Protein AF-A0A7S0B7Z8-F1 (afdb_monomer_lite)

Sequence (158 aa):
LCTTGVLSTHSMRVRMIKTVARYLDPPQEWEWIVLTIYAVPMICSLLAVFSAVPSVLAYLRDRAKLDTDLSSFSARRARCFCCDSKHVHAETGEAIPCDREAIFASIRCWYAGGLDEFEVSIRGGFKDDVEKMLGPLLPYSYAVFIGLPYFLAWLDFS

Secondary structure (DSSP, 8-state):
--------HHHHHHHHHHHHHHHHS--THHHHHHHHHHHHHHHHHHHHHHHHHHHHHHHHHHHHHHHHHHHT--GGG---HHHHTTTB-TTT--B---HHHHHHHHHHHH-TTHHHHHHHHIIIIIHHHHHHHT-SSS-HHHHHHHHHHHHHHHHTT-

pLDDT: mean 84.99, std 11.25, range [44.97, 95.69]

Foldseek 3Di:
DDDDDCPDPVVVVVVVVVVVVCVVPDDPVVVVVVCCLPVVLVVQLVVLCVVVVVVLVVVVVVLVVVLVCQLPPALVPDDDPCVVVVQADPPPRDGHDDVSVVVQVVQVVVDVVGRVVVSVCRNPVVNVVVVVVVPDSDDVVSVCSNCVSVVVSVVVVD

Radius of gyration: 37.31 Å; chains: 1; bounding box: 78×35×118 Å

Structure (mmCIF, N/CA/C/O backbone):
data_AF-A0A7S0B7Z8-F1
#
_entry.id   AF-A0A7S0B7Z8-F1
#
loop_
_atom_site.group_PDB
_atom_site.id
_atom_site.type_symbol
_atom_site.label_atom_id
_atom_site.label_alt_id
_atom_site.label_comp_id
_atom_site.label_asym_id
_atom_site.label_entity_id
_atom_site.label_seq_id
_atom_site.pdbx_PDB_ins_code
_atom_site.Cartn_x
_atom_site.Cartn_y
_atom_site.Cartn_z
_atom_site.occupancy
_atom_site.B_iso_or_equiv
_atom_site.auth_seq_id
_atom_site.auth_comp_id
_atom_site.auth_asym_id
_atom_site.auth_atom_id
_atom_site.pdbx_PDB_model_num
ATOM 1 N N . LEU A 1 1 ? 52.956 22.464 -83.507 1.00 45.94 1 LEU A N 1
ATOM 2 C CA . LEU A 1 1 ? 52.003 22.705 -82.398 1.00 45.94 1 LEU A CA 1
ATOM 3 C C . LEU A 1 1 ? 51.090 21.489 -82.255 1.00 45.94 1 LEU A C 1
ATOM 5 O O . LEU A 1 1 ? 50.019 21.467 -82.840 1.00 45.94 1 LEU A O 1
ATOM 9 N N . CYS A 1 2 ? 51.542 20.445 -81.560 1.00 49.31 2 CYS A N 1
ATOM 10 C CA . CYS A 1 2 ? 50.669 19.364 -81.094 1.00 49.31 2 CYS A CA 1
ATOM 11 C C . CYS A 1 2 ? 51.426 18.524 -80.059 1.00 49.31 2 CYS A C 1
ATOM 13 O O . CYS A 1 2 ? 52.236 17.674 -80.410 1.00 49.31 2 CYS A O 1
ATOM 15 N N . THR A 1 3 ? 51.190 18.804 -78.781 1.00 44.97 3 THR A N 1
ATOM 16 C CA . THR A 1 3 ? 51.558 17.927 -77.662 1.00 44.97 3 THR A CA 1
ATOM 17 C C . THR A 1 3 ? 50.343 17.835 -76.747 1.00 44.97 3 THR A C 1
ATOM 19 O O . THR A 1 3 ? 50.259 18.508 -75.723 1.00 44.97 3 THR A O 1
ATOM 22 N N . THR A 1 4 ? 49.353 17.049 -77.160 1.00 52.06 4 THR A N 1
ATOM 23 C CA . THR A 1 4 ? 48.348 16.473 -76.262 1.00 52.06 4 THR A CA 1
ATOM 24 C C . THR A 1 4 ? 49.034 15.274 -75.593 1.00 52.06 4 THR A C 1
ATOM 26 O O . THR A 1 4 ? 49.620 14.426 -76.250 1.00 52.06 4 THR A O 1
ATOM 29 N N . GLY A 1 5 ? 49.219 15.251 -74.279 1.00 57.53 5 GLY A N 1
ATOM 30 C CA . GLY A 1 5 ? 48.143 15.038 -73.320 1.00 57.53 5 GLY A CA 1
ATOM 31 C C . GLY A 1 5 ? 48.213 13.616 -72.747 1.00 57.53 5 GLY A C 1
ATOM 32 O O . GLY A 1 5 ? 47.198 12.936 -72.680 1.00 57.53 5 GLY A O 1
ATOM 33 N N . VAL A 1 6 ? 49.404 13.142 -72.350 1.00 53.34 6 VAL A N 1
ATOM 34 C CA . VAL A 1 6 ? 49.560 11.874 -71.614 1.00 53.34 6 VAL A CA 1
ATOM 35 C C . VAL A 1 6 ? 49.299 12.156 -70.133 1.00 53.34 6 VAL A C 1
ATOM 37 O O . VAL A 1 6 ? 50.209 12.281 -69.316 1.00 53.34 6 VAL A O 1
ATOM 40 N N . LEU A 1 7 ? 48.023 12.330 -69.785 1.00 54.59 7 LEU A N 1
ATOM 41 C CA . LEU A 1 7 ? 47.578 12.344 -68.394 1.00 54.59 7 LEU A CA 1
ATOM 42 C C . LEU A 1 7 ? 47.697 10.918 -67.844 1.00 54.59 7 LEU A C 1
ATOM 44 O O . LEU A 1 7 ? 46.885 10.041 -68.120 1.00 54.59 7 LEU A O 1
ATOM 48 N N . SER A 1 8 ? 48.776 10.711 -67.091 1.00 62.81 8 SER A N 1
ATOM 49 C CA . SER A 1 8 ? 49.155 9.475 -66.412 1.00 62.81 8 SER A CA 1
ATOM 50 C C . SER A 1 8 ? 47.976 8.814 -65.679 1.00 62.81 8 SER A C 1
ATOM 52 O O . SER A 1 8 ? 47.447 9.341 -64.690 1.00 62.81 8 SER A O 1
ATOM 54 N N . THR A 1 9 ? 47.617 7.612 -66.140 1.00 59.91 9 THR A N 1
ATOM 55 C CA . THR A 1 9 ? 46.628 6.686 -65.550 1.00 59.91 9 THR A CA 1
ATOM 56 C C . THR A 1 9 ? 46.926 6.351 -64.085 1.00 59.91 9 THR A C 1
ATOM 58 O O . THR A 1 9 ? 46.024 6.009 -63.318 1.00 59.91 9 THR A O 1
ATOM 61 N N . HIS A 1 10 ? 48.179 6.524 -63.661 1.00 59.41 10 HIS A N 1
ATOM 62 C CA . HIS A 1 10 ? 48.613 6.351 -62.281 1.00 59.41 10 HIS A CA 1
ATOM 63 C C . HIS A 1 10 ? 48.023 7.420 -61.345 1.00 59.41 10 HIS A C 1
ATOM 65 O O . HIS A 1 10 ? 47.635 7.114 -60.218 1.00 59.41 10 HIS A O 1
ATOM 71 N N . SER A 1 11 ? 47.881 8.669 -61.808 1.00 64.75 11 SER A N 1
ATOM 72 C CA . SER A 1 11 ? 47.340 9.751 -60.969 1.00 64.75 11 SER A CA 1
ATOM 73 C C . SER A 1 11 ? 45.839 9.587 -60.696 1.00 64.75 11 SER A C 1
ATOM 75 O O . SER A 1 11 ? 45.369 9.915 -59.604 1.00 64.75 11 SER A O 1
ATOM 77 N N . MET A 1 12 ? 45.094 9.005 -61.645 1.00 62.25 12 MET A N 1
ATOM 78 C CA . MET A 1 12 ? 43.661 8.740 -61.490 1.00 62.25 12 MET A CA 1
ATOM 79 C C . MET A 1 12 ? 43.391 7.614 -60.488 1.00 62.25 12 MET A C 1
ATOM 81 O O . MET A 1 12 ? 42.524 7.766 -59.629 1.00 62.25 12 MET A O 1
ATOM 85 N N . ARG A 1 13 ? 44.169 6.521 -60.529 1.00 69.12 13 ARG A N 1
ATOM 86 C CA . ARG A 1 13 ? 44.014 5.396 -59.586 1.00 69.12 13 ARG A CA 1
ATOM 87 C C . ARG A 1 13 ? 44.260 5.819 -58.138 1.00 69.12 13 ARG A C 1
ATOM 89 O O . ARG A 1 13 ? 43.469 5.485 -57.261 1.00 69.12 13 ARG A O 1
ATOM 96 N N . VAL A 1 14 ? 45.294 6.627 -57.895 1.00 71.00 14 VAL A N 1
ATOM 97 C CA . VAL A 1 14 ? 45.602 7.141 -56.549 1.00 71.00 14 VAL A CA 1
ATOM 98 C C . VAL A 1 14 ? 44.507 8.088 -56.041 1.00 71.00 14 VAL A C 1
ATOM 100 O O . VAL A 1 14 ? 44.166 8.056 -54.858 1.00 71.00 14 VAL A O 1
ATOM 103 N N . ARG A 1 15 ? 43.906 8.903 -56.921 1.00 74.56 15 ARG A N 1
ATOM 104 C CA . ARG A 1 15 ? 42.764 9.759 -56.559 1.00 74.56 15 ARG A CA 1
ATOM 105 C C . ARG A 1 15 ? 41.519 8.948 -56.216 1.00 74.56 15 ARG A C 1
ATOM 107 O O . ARG A 1 15 ? 40.849 9.279 -55.245 1.00 74.56 15 ARG A O 1
ATOM 114 N N . MET A 1 16 ? 41.232 7.892 -56.973 1.00 72.94 16 MET A N 1
ATOM 115 C CA . MET A 1 16 ? 40.051 7.059 -56.750 1.00 72.94 16 MET A CA 1
ATOM 116 C C . MET A 1 16 ? 40.147 6.294 -55.421 1.00 72.94 16 MET A C 1
ATOM 118 O O . MET A 1 16 ? 39.211 6.340 -54.628 1.00 72.94 16 MET A O 1
ATOM 122 N N . ILE A 1 17 ? 41.311 5.708 -55.114 1.00 73.75 17 ILE A N 1
ATOM 123 C CA . ILE A 1 17 ? 41.554 4.993 -53.847 1.00 73.75 17 ILE A CA 1
ATOM 124 C C . ILE A 1 17 ? 41.417 5.932 -52.637 1.00 73.75 17 ILE A C 1
ATOM 126 O O . ILE A 1 17 ? 40.764 5.576 -51.662 1.00 73.75 17 ILE A O 1
ATOM 130 N N . LYS A 1 18 ? 41.944 7.165 -52.705 1.00 73.44 18 LYS A N 1
ATOM 131 C CA . LYS A 1 18 ? 41.808 8.158 -51.616 1.00 73.44 18 LYS A CA 1
ATOM 132 C C . LYS A 1 18 ? 40.380 8.669 -51.403 1.00 73.44 18 LYS A C 1
ATOM 134 O O . LYS A 1 18 ? 40.075 9.201 -50.336 1.00 73.44 18 LYS A O 1
ATOM 139 N N . THR A 1 19 ? 39.524 8.593 -52.416 1.00 70.94 19 THR A N 1
ATOM 140 C CA . THR A 1 19 ? 38.114 8.992 -52.298 1.00 70.94 19 THR A CA 1
ATOM 141 C C . THR A 1 19 ? 37.272 7.847 -51.750 1.00 70.94 19 THR A C 1
ATOM 143 O O . THR A 1 19 ? 36.447 8.086 -50.879 1.00 70.94 19 THR A O 1
ATOM 146 N N . VAL A 1 20 ? 37.539 6.609 -52.178 1.00 72.12 20 VAL A N 1
ATOM 147 C CA . VAL A 1 20 ? 36.883 5.410 -51.632 1.00 72.12 20 VAL A CA 1
ATOM 148 C C . VAL A 1 20 ? 37.278 5.183 -50.170 1.00 72.12 20 VAL A C 1
ATOM 150 O O . VAL A 1 20 ? 36.401 4.945 -49.351 1.00 72.12 20 VAL A O 1
ATOM 153 N N . ALA A 1 21 ? 38.555 5.354 -49.806 1.00 67.19 21 ALA A N 1
ATOM 154 C CA . ALA A 1 21 ? 39.013 5.233 -48.417 1.00 67.19 21 ALA A CA 1
ATOM 155 C C . ALA A 1 21 ? 38.347 6.257 -47.477 1.00 67.19 21 ALA A C 1
ATOM 157 O O . ALA A 1 21 ? 37.959 5.902 -46.376 1.00 67.19 21 ALA A O 1
ATOM 158 N N . ARG A 1 22 ? 38.110 7.495 -47.940 1.00 65.62 22 ARG A N 1
ATOM 159 C CA . ARG A 1 22 ? 37.363 8.520 -47.179 1.00 65.62 22 ARG A CA 1
ATOM 160 C C . ARG A 1 22 ? 35.869 8.226 -47.012 1.00 65.62 22 ARG A C 1
ATOM 162 O O . ARG A 1 22 ? 35.220 8.895 -46.222 1.00 65.62 22 ARG A O 1
ATOM 169 N N . TYR A 1 23 ? 35.330 7.302 -47.803 1.00 63.03 23 TYR A N 1
ATOM 170 C CA . TYR A 1 23 ? 33.946 6.841 -47.701 1.00 63.03 23 TYR A CA 1
ATOM 171 C C . TYR A 1 23 ? 33.825 5.564 -46.857 1.00 63.03 23 TYR A C 1
ATOM 173 O O . TYR A 1 23 ? 32.738 5.260 -46.377 1.00 63.03 23 TYR A O 1
ATOM 181 N N . LEU A 1 24 ? 34.922 4.807 -46.726 1.00 68.88 24 LEU A N 1
ATOM 182 C CA . LEU A 1 24 ? 34.995 3.540 -45.997 1.00 68.88 24 LEU A CA 1
ATOM 183 C C . LEU A 1 24 ? 35.460 3.707 -44.552 1.00 68.88 24 LEU A C 1
ATOM 185 O O . LEU A 1 24 ? 34.990 2.955 -43.706 1.00 68.88 24 LEU A O 1
ATOM 189 N N . ASP A 1 25 ? 36.338 4.673 -44.277 1.00 70.44 25 ASP A N 1
ATOM 190 C CA . ASP A 1 25 ? 36.528 5.184 -42.926 1.00 70.44 25 ASP A CA 1
ATOM 191 C C . ASP A 1 25 ? 35.381 6.147 -42.675 1.00 70.44 25 ASP A C 1
ATOM 193 O O . ASP A 1 25 ? 35.331 7.219 -43.296 1.00 70.44 25 ASP A O 1
ATOM 197 N N . PRO A 1 26 ? 34.437 5.807 -41.793 1.00 66.00 26 PRO A N 1
ATOM 198 C CA . PRO A 1 26 ? 33.506 6.818 -41.376 1.00 66.00 26 PRO A CA 1
ATOM 199 C C . PRO A 1 26 ? 34.364 7.923 -40.654 1.00 66.00 26 PRO A C 1
ATOM 201 O O . PRO A 1 26 ? 35.502 7.666 -40.239 1.00 66.00 26 PRO A O 1
ATOM 204 N N . PRO A 1 27 ? 33.926 9.197 -40.542 1.00 74.44 27 PRO A N 1
ATOM 205 C CA . PRO A 1 27 ? 34.655 10.306 -39.847 1.00 74.44 27 PRO A CA 1
ATOM 206 C C . PRO A 1 27 ? 34.602 10.400 -38.282 1.00 74.44 27 PRO A C 1
ATOM 208 O O . PRO A 1 27 ? 33.592 10.885 -37.817 1.00 74.44 27 PRO A O 1
ATOM 211 N N . GLN A 1 28 ? 35.622 10.007 -37.484 1.00 73.38 28 GLN A N 1
ATOM 212 C CA . GLN A 1 28 ? 35.672 9.737 -35.998 1.00 73.38 28 GLN A CA 1
ATOM 213 C C . GLN A 1 28 ? 34.477 10.134 -35.064 1.00 73.38 28 GLN A C 1
ATOM 215 O O . GLN A 1 28 ? 34.143 9.426 -34.120 1.00 73.38 28 GLN A O 1
ATOM 220 N N . GLU A 1 29 ? 33.826 11.263 -35.302 1.00 74.62 29 GLU A N 1
ATOM 221 C CA . GLU A 1 29 ? 32.636 11.828 -34.658 1.00 74.62 29 GLU A CA 1
ATOM 222 C C . GLU A 1 29 ? 31.441 10.861 -34.433 1.00 74.62 29 GLU A C 1
ATOM 224 O O . GLU A 1 29 ? 30.777 10.972 -33.404 1.00 74.62 29 GLU A O 1
ATOM 229 N N . TRP A 1 30 ? 31.122 9.901 -35.318 1.00 79.44 30 TRP A N 1
ATOM 230 C CA . TRP A 1 30 ? 29.952 9.000 -35.107 1.00 79.44 30 TRP A CA 1
ATOM 231 C C . TRP A 1 30 ? 30.204 7.888 -34.096 1.00 79.44 30 TRP A C 1
ATOM 233 O O . TRP A 1 30 ? 29.227 7.360 -33.570 1.00 79.44 30 TRP A O 1
ATOM 243 N N . GLU A 1 31 ? 31.454 7.566 -33.748 1.00 80.88 31 GLU A N 1
ATOM 244 C CA . GLU A 1 31 ? 31.718 6.637 -32.639 1.00 80.88 31 GLU A CA 1
ATOM 245 C C . GLU A 1 31 ? 31.119 7.184 -31.337 1.00 80.88 31 GLU A C 1
ATOM 247 O O . GLU A 1 31 ? 30.433 6.468 -30.608 1.00 80.88 31 GLU A O 1
ATOM 252 N N . TRP A 1 32 ? 31.281 8.487 -31.094 1.00 83.25 32 TRP A N 1
ATOM 253 C CA . TRP A 1 32 ? 30.718 9.160 -29.926 1.00 83.25 32 TRP A CA 1
ATOM 254 C C . TRP A 1 32 ? 29.198 9.270 -29.986 1.00 83.25 32 TRP A C 1
ATOM 256 O O . TRP A 1 32 ? 28.549 9.079 -28.964 1.00 83.25 32 TRP A O 1
ATOM 266 N N . ILE A 1 33 ? 28.625 9.529 -31.165 1.00 82.69 33 ILE A N 1
ATOM 267 C CA . ILE A 1 33 ? 27.165 9.598 -31.352 1.00 82.69 33 ILE A CA 1
ATOM 268 C C . ILE A 1 33 ? 26.518 8.237 -31.067 1.00 82.69 33 ILE A C 1
ATOM 270 O O . ILE A 1 33 ? 25.527 8.151 -30.350 1.00 82.69 33 ILE A O 1
ATOM 274 N N . VAL A 1 34 ? 27.093 7.153 -31.588 1.00 81.62 34 VAL A N 1
ATOM 275 C CA . VAL A 1 34 ? 26.589 5.798 -31.336 1.00 81.62 34 VAL A CA 1
ATOM 276 C C . VAL A 1 34 ? 26.724 5.452 -29.851 1.00 81.62 34 VAL A C 1
ATOM 278 O O . VAL A 1 34 ? 25.776 4.955 -29.243 1.00 81.62 34 VAL A O 1
ATOM 281 N N . LEU A 1 35 ? 27.867 5.762 -29.233 1.00 82.06 35 LEU A N 1
ATOM 282 C CA . LEU A 1 35 ? 28.077 5.514 -27.807 1.00 82.06 35 LEU A CA 1
ATOM 283 C C . LEU A 1 35 ? 27.105 6.300 -26.923 1.00 82.06 35 LEU A C 1
ATOM 285 O O . LEU A 1 35 ? 26.587 5.728 -25.969 1.00 82.06 35 LEU A O 1
ATOM 289 N N . THR A 1 36 ? 26.816 7.568 -27.216 1.00 83.88 36 THR A N 1
ATOM 290 C CA . THR A 1 36 ? 25.874 8.361 -26.409 1.00 83.88 36 THR A CA 1
ATOM 291 C C . THR A 1 36 ? 24.443 7.842 -26.528 1.00 83.88 36 THR A C 1
ATOM 293 O O . THR A 1 36 ? 23.776 7.715 -25.500 1.00 83.88 36 THR A O 1
ATOM 296 N N . ILE A 1 37 ? 24.006 7.455 -27.732 1.00 84.00 37 ILE A N 1
ATOM 297 C CA . ILE A 1 37 ? 22.666 6.895 -27.981 1.00 84.00 37 ILE A CA 1
ATOM 298 C C . ILE A 1 37 ? 22.420 5.622 -27.163 1.00 84.00 37 ILE A C 1
ATOM 300 O O . ILE A 1 37 ? 21.329 5.450 -26.630 1.00 84.00 37 ILE A O 1
ATOM 304 N N . TYR A 1 38 ? 23.413 4.740 -27.017 1.00 85.56 38 TYR A N 1
ATOM 305 C CA . TYR A 1 38 ? 23.234 3.491 -26.264 1.00 85.56 38 TYR A CA 1
ATOM 306 C C . TYR A 1 38 ? 23.600 3.608 -24.779 1.00 85.56 38 TYR A C 1
ATOM 308 O O . TYR A 1 38 ? 22.921 3.033 -23.926 1.00 85.56 38 TYR A O 1
ATOM 316 N N . ALA A 1 39 ? 24.658 4.350 -24.441 1.00 88.94 39 ALA A N 1
ATOM 317 C CA . ALA A 1 39 ? 25.146 4.430 -23.068 1.00 88.94 39 ALA A CA 1
ATOM 318 C C . ALA A 1 39 ? 24.236 5.277 -22.174 1.00 88.94 39 ALA A C 1
ATOM 320 O O . ALA A 1 39 ? 24.019 4.903 -21.022 1.00 88.94 39 ALA A O 1
ATOM 321 N N . VAL A 1 40 ? 23.678 6.386 -22.676 1.00 88.62 40 VAL A N 1
ATOM 322 C CA . VAL A 1 40 ? 22.846 7.281 -21.853 1.00 88.62 40 VAL A CA 1
ATOM 323 C C . VAL A 1 40 ? 21.557 6.588 -21.389 1.00 88.62 40 VAL A C 1
ATOM 325 O O . VAL A 1 40 ? 21.347 6.538 -20.175 1.00 88.62 40 VAL A O 1
ATOM 328 N N . PRO A 1 41 ? 20.736 5.967 -22.262 1.00 87.62 41 PRO A N 1
ATOM 329 C CA . PRO A 1 41 ? 19.554 5.226 -21.823 1.00 87.62 41 PRO A CA 1
ATOM 330 C C . PRO A 1 41 ? 19.901 4.078 -20.878 1.00 87.62 41 PRO A C 1
ATOM 332 O O . PRO A 1 41 ? 19.222 3.897 -19.871 1.00 87.62 41 PRO A O 1
ATOM 335 N N . MET A 1 42 ? 20.993 3.350 -21.143 1.00 88.69 42 MET A N 1
ATOM 336 C CA . MET A 1 42 ? 21.450 2.265 -20.273 1.00 88.69 42 MET A CA 1
ATOM 337 C C . MET A 1 42 ? 21.791 2.775 -18.867 1.00 88.69 42 MET A C 1
ATOM 339 O O . MET A 1 42 ? 21.334 2.203 -17.879 1.00 88.69 42 MET A O 1
ATOM 343 N N . ILE A 1 43 ? 22.553 3.868 -18.758 1.00 91.50 43 ILE A N 1
ATOM 344 C CA . ILE A 1 43 ? 22.898 4.481 -17.468 1.00 91.50 43 ILE A CA 1
ATOM 345 C C . ILE A 1 43 ? 21.632 4.984 -16.763 1.00 91.50 43 ILE A C 1
ATOM 347 O O . ILE A 1 43 ? 21.446 4.702 -15.579 1.00 91.50 43 ILE A O 1
ATOM 351 N N . CYS A 1 44 ? 20.732 5.669 -17.474 1.00 89.31 44 CYS A N 1
ATOM 352 C CA . CYS A 1 44 ? 19.462 6.1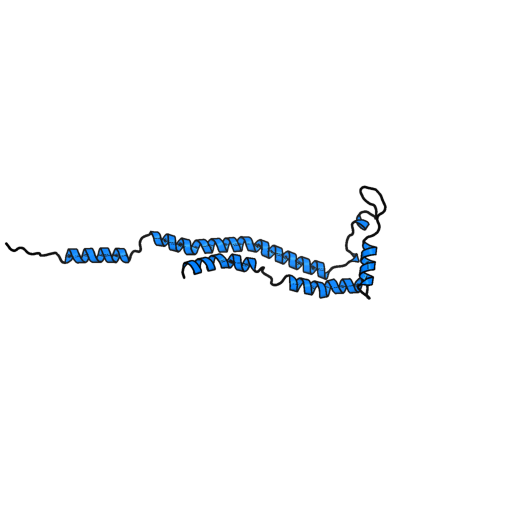40 -16.917 1.00 89.31 44 CYS A CA 1
ATOM 353 C C . CYS A 1 44 ? 18.602 4.987 -16.382 1.00 89.31 44 CYS A C 1
ATOM 355 O O . CYS A 1 44 ? 18.090 5.080 -15.267 1.00 89.31 44 CYS A O 1
ATOM 357 N N . SER A 1 45 ? 18.488 3.882 -17.122 1.00 87.81 45 SER A N 1
ATOM 358 C CA . SER A 1 45 ? 17.747 2.698 -16.682 1.00 87.81 45 SER A CA 1
ATOM 359 C C . SER A 1 45 ? 18.409 2.015 -15.486 1.00 87.81 45 SER A C 1
ATOM 361 O O . SER A 1 45 ? 17.706 1.607 -14.566 1.00 87.81 45 SER A O 1
ATOM 363 N N . LEU A 1 46 ? 19.744 1.945 -15.428 1.00 89.88 46 LEU A N 1
ATOM 364 C CA . LEU A 1 46 ? 20.453 1.411 -14.259 1.00 89.88 46 LEU A CA 1
ATOM 365 C C . LEU A 1 46 ? 20.219 2.267 -13.007 1.00 89.88 46 LEU A C 1
ATOM 367 O O . LEU A 1 46 ? 19.955 1.718 -11.939 1.00 89.88 46 LEU A O 1
ATOM 371 N N . LEU A 1 47 ? 20.253 3.597 -13.132 1.00 90.69 47 LEU A N 1
ATOM 372 C CA . LEU A 1 47 ? 19.945 4.517 -12.031 1.00 90.69 47 LEU A CA 1
ATOM 373 C C . LEU A 1 47 ? 18.476 4.415 -11.594 1.00 90.69 47 LEU A C 1
ATOM 375 O O . LEU A 1 47 ? 18.182 4.398 -10.395 1.00 90.69 47 LEU A O 1
ATOM 379 N N . ALA A 1 48 ? 17.552 4.300 -12.551 1.00 88.88 48 ALA A N 1
ATOM 380 C CA . ALA A 1 48 ? 16.135 4.083 -12.278 1.00 88.88 48 ALA A CA 1
ATOM 381 C C . ALA A 1 48 ? 15.905 2.762 -11.527 1.00 88.88 48 ALA A C 1
ATOM 383 O O . ALA A 1 48 ? 15.211 2.749 -10.516 1.00 88.88 48 ALA A O 1
ATOM 384 N N . VAL A 1 49 ? 16.537 1.663 -11.950 1.00 88.75 49 VAL A N 1
ATOM 385 C CA . VAL A 1 49 ? 16.450 0.373 -11.247 1.00 88.75 49 VAL A CA 1
ATOM 386 C C . VAL A 1 49 ? 17.071 0.469 -9.855 1.00 88.75 49 VAL A C 1
ATOM 388 O O . VAL A 1 49 ? 16.446 0.059 -8.880 1.00 88.75 49 VAL A O 1
ATOM 391 N N . PHE A 1 50 ? 18.267 1.048 -9.733 1.00 92.06 50 PHE A N 1
ATOM 392 C CA . PHE A 1 50 ? 18.963 1.162 -8.452 1.00 92.06 50 PHE A CA 1
ATOM 393 C C . PHE A 1 50 ? 18.159 1.967 -7.422 1.00 92.06 50 PHE A C 1
ATOM 395 O O . PHE A 1 50 ? 18.072 1.570 -6.263 1.00 92.06 50 PHE A O 1
ATOM 402 N N . SER A 1 51 ? 17.527 3.064 -7.849 1.00 88.19 51 SER A N 1
ATOM 403 C CA . SER A 1 51 ? 16.638 3.865 -6.997 1.00 88.19 51 SER A CA 1
ATOM 404 C C . SER A 1 51 ? 15.292 3.187 -6.719 1.00 88.19 51 SER A C 1
ATOM 406 O O . SER A 1 51 ? 14.757 3.323 -5.621 1.00 88.19 51 SER A O 1
ATOM 408 N N . ALA A 1 52 ? 14.756 2.418 -7.669 1.00 88.12 52 ALA A N 1
ATOM 409 C CA . ALA A 1 52 ? 13.478 1.730 -7.525 1.00 88.12 52 ALA A CA 1
ATOM 410 C C . ALA A 1 52 ? 13.529 0.544 -6.557 1.00 88.12 52 ALA A C 1
ATOM 412 O O . ALA A 1 52 ? 12.594 0.349 -5.782 1.00 88.12 52 ALA A O 1
ATOM 413 N N . VAL A 1 53 ? 14.609 -0.243 -6.574 1.00 89.94 53 VAL A N 1
ATOM 414 C CA . VAL A 1 53 ? 14.765 -1.445 -5.737 1.00 89.94 53 VAL A CA 1
ATOM 415 C C . VAL A 1 53 ? 14.478 -1.192 -4.248 1.00 89.94 53 VAL A C 1
ATOM 417 O O . VAL A 1 53 ? 13.638 -1.908 -3.699 1.00 89.94 53 VAL A O 1
ATOM 420 N N . PRO A 1 54 ? 15.095 -0.209 -3.560 1.00 91.81 54 PRO A N 1
ATOM 421 C CA . PRO A 1 54 ? 14.823 0.015 -2.141 1.00 91.81 54 PRO A CA 1
ATOM 422 C C . PRO A 1 54 ? 13.367 0.415 -1.880 1.00 91.81 54 PRO A C 1
ATOM 424 O O . PRO A 1 54 ? 12.787 -0.044 -0.898 1.00 91.81 54 PRO A O 1
ATOM 427 N N . SER A 1 55 ? 12.755 1.208 -2.763 1.00 88.31 55 SER A N 1
ATOM 428 C CA . SER A 1 55 ? 11.348 1.600 -2.643 1.00 88.31 55 SER A CA 1
ATOM 429 C C . SER A 1 55 ? 10.396 0.422 -2.843 1.00 88.31 55 SER A C 1
ATOM 431 O O . SER A 1 55 ? 9.458 0.260 -2.067 1.00 88.31 55 SER A O 1
ATOM 433 N N . VAL A 1 56 ? 10.658 -0.439 -3.832 1.00 88.38 56 VAL A N 1
ATOM 434 C CA . VAL A 1 56 ? 9.873 -1.661 -4.062 1.00 88.38 56 VAL A CA 1
ATOM 435 C C . VAL A 1 56 ? 10.016 -2.608 -2.873 1.00 88.38 56 VAL A C 1
ATOM 437 O O . VAL A 1 56 ? 9.020 -3.125 -2.380 1.00 88.38 56 VAL A O 1
ATOM 440 N N . LEU A 1 57 ? 11.228 -2.798 -2.347 1.00 90.88 57 LEU A N 1
ATOM 441 C CA . LEU A 1 57 ? 11.438 -3.636 -1.165 1.00 90.88 57 LEU A CA 1
ATOM 442 C C . LEU A 1 57 ? 10.751 -3.069 0.083 1.00 90.88 57 LEU A C 1
ATOM 444 O O . LEU A 1 57 ? 10.200 -3.843 0.863 1.00 90.88 57 LEU A O 1
ATOM 448 N N . ALA A 1 58 ? 10.766 -1.748 0.279 1.00 91.50 58 ALA A N 1
ATOM 449 C CA . ALA A 1 58 ? 10.023 -1.103 1.358 1.00 91.50 58 ALA A CA 1
ATOM 450 C C . ALA A 1 58 ? 8.513 -1.344 1.207 1.00 91.50 58 ALA A C 1
ATOM 452 O O . ALA A 1 58 ? 7.886 -1.838 2.139 1.00 91.50 58 ALA A O 1
ATOM 453 N N . TYR A 1 59 ? 7.966 -1.133 0.008 1.00 89.12 59 TYR A N 1
ATOM 454 C CA . TYR A 1 59 ? 6.560 -1.402 -0.297 1.00 89.12 59 TYR A CA 1
ATOM 455 C C . TYR A 1 59 ? 6.166 -2.865 -0.036 1.00 89.12 59 TYR A C 1
ATOM 457 O O . TYR A 1 59 ? 5.138 -3.130 0.586 1.00 89.12 59 TYR A O 1
ATOM 465 N N . LEU A 1 60 ? 6.994 -3.832 -0.448 1.00 90.19 60 LEU A N 1
ATOM 466 C CA . LEU A 1 60 ? 6.726 -5.254 -0.202 1.00 90.19 60 LEU A CA 1
ATOM 467 C C . LEU A 1 60 ? 6.770 -5.607 1.289 1.00 90.19 60 LEU A C 1
ATOM 469 O O . LEU A 1 60 ? 5.960 -6.413 1.749 1.00 90.19 60 LEU A O 1
ATOM 473 N N . ARG A 1 61 ? 7.680 -4.997 2.058 1.00 93.44 61 ARG A N 1
ATOM 474 C CA . ARG A 1 61 ? 7.721 -5.163 3.520 1.00 93.44 61 ARG A CA 1
ATOM 475 C C . ARG A 1 61 ? 6.486 -4.574 4.183 1.00 93.44 61 ARG A C 1
ATOM 477 O O . ARG A 1 61 ? 5.905 -5.233 5.039 1.00 93.44 61 ARG A O 1
ATOM 484 N N . ASP A 1 62 ? 6.074 -3.378 3.778 1.00 92.25 62 ASP A N 1
ATOM 485 C CA . ASP A 1 62 ? 4.879 -2.728 4.317 1.00 92.25 62 ASP A CA 1
ATOM 486 C C . ASP A 1 62 ? 3.622 -3.540 3.991 1.00 92.25 62 ASP A C 1
ATOM 488 O O . ASP A 1 62 ? 2.770 -3.723 4.859 1.00 92.25 62 ASP A O 1
ATOM 492 N N . ARG A 1 63 ? 3.546 -4.130 2.790 1.00 91.38 63 ARG A N 1
ATOM 493 C CA . ARG A 1 63 ? 2.469 -5.054 2.412 1.00 91.38 63 ARG A CA 1
ATOM 494 C C . ARG A 1 63 ? 2.453 -6.314 3.281 1.00 91.38 63 ARG A C 1
ATOM 496 O O . ARG A 1 63 ? 1.393 -6.692 3.770 1.00 91.38 63 ARG A O 1
ATOM 503 N N . ALA A 1 64 ? 3.607 -6.941 3.514 1.00 91.62 64 ALA A N 1
ATOM 504 C CA . ALA A 1 64 ? 3.709 -8.116 4.387 1.00 91.62 64 ALA A CA 1
ATOM 505 C C . ALA A 1 64 ? 3.370 -7.789 5.853 1.00 91.62 64 ALA A C 1
ATOM 507 O O . ALA A 1 64 ? 2.758 -8.588 6.565 1.00 91.62 64 ALA A O 1
ATOM 508 N N . LYS A 1 65 ? 3.743 -6.591 6.310 1.00 94.12 65 LYS A N 1
ATOM 509 C CA . LYS A 1 65 ? 3.388 -6.104 7.640 1.00 94.12 65 LYS A CA 1
ATOM 510 C C . LYS A 1 65 ? 1.883 -5.876 7.761 1.00 94.12 65 LYS A C 1
ATOM 512 O O . LYS A 1 65 ? 1.291 -6.341 8.726 1.00 94.12 65 LYS A O 1
ATOM 517 N N . LEU A 1 66 ? 1.264 -5.231 6.774 1.00 92.69 66 LEU A N 1
ATOM 518 C CA . LEU A 1 66 ? -0.179 -5.002 6.745 1.00 92.69 66 LEU A CA 1
ATOM 519 C C . LEU A 1 66 ? -0.965 -6.319 6.781 1.00 92.69 66 LEU A C 1
ATOM 521 O O . LEU A 1 66 ? -1.930 -6.432 7.528 1.00 92.69 66 LEU A O 1
ATOM 525 N N . ASP A 1 67 ? -0.517 -7.329 6.035 1.00 92.00 67 ASP A N 1
ATOM 526 C CA . ASP A 1 67 ? -1.081 -8.684 6.068 1.00 92.00 67 ASP A CA 1
ATOM 527 C C . ASP A 1 67 ? -1.049 -9.301 7.482 1.00 92.00 67 ASP A C 1
ATOM 529 O O . ASP A 1 67 ? -2.044 -9.841 7.985 1.00 92.00 67 ASP A O 1
ATOM 533 N N . THR A 1 68 ? 0.081 -9.147 8.173 1.00 93.00 68 THR A N 1
ATOM 534 C CA . THR A 1 68 ? 0.263 -9.618 9.555 1.00 93.00 68 THR A CA 1
ATOM 535 C C . THR A 1 68 ? -0.601 -8.827 10.550 1.00 93.00 68 THR A C 1
ATOM 537 O O . THR A 1 68 ? -1.225 -9.401 11.450 1.00 93.00 68 THR A O 1
ATOM 540 N N . ASP A 1 69 ? -0.677 -7.508 10.384 1.00 93.06 69 ASP A N 1
ATOM 541 C CA . ASP A 1 69 ? -1.451 -6.615 11.250 1.00 93.06 69 ASP A CA 1
ATOM 542 C C . ASP A 1 69 ? -2.962 -6.872 11.099 1.00 93.06 69 ASP A C 1
ATOM 544 O O . ASP A 1 69 ? -3.684 -6.922 12.098 1.00 93.06 69 ASP A O 1
ATOM 548 N N . LEU A 1 70 ? -3.441 -7.115 9.873 1.00 93.94 70 LEU A N 1
ATOM 549 C CA . LEU A 1 70 ? -4.845 -7.430 9.597 1.00 93.94 70 LEU A CA 1
ATOM 550 C C . LEU A 1 70 ? -5.228 -8.835 10.067 1.00 93.94 70 LEU A C 1
ATOM 552 O O . LEU A 1 70 ? -6.268 -8.994 10.703 1.00 93.94 70 LEU A O 1
ATOM 556 N N . SER A 1 71 ? -4.390 -9.847 9.826 1.00 92.75 71 SER A N 1
ATOM 557 C CA . SER A 1 71 ? -4.671 -11.229 10.255 1.00 92.75 71 SER A CA 1
ATOM 558 C C . SER A 1 71 ? -4.714 -11.389 11.777 1.00 92.75 71 SER A C 1
ATOM 560 O O . SER A 1 71 ? -5.476 -12.205 12.299 1.00 92.75 71 SER A O 1
ATOM 562 N N . SER A 1 72 ? -3.948 -10.575 12.506 1.00 92.81 72 SER A N 1
ATOM 563 C CA . SER A 1 72 ? -3.924 -10.564 13.971 1.00 92.81 72 SER A CA 1
ATOM 564 C C . SER A 1 72 ? -4.752 -9.433 14.600 1.00 92.81 72 SER A C 1
ATOM 566 O O . SER A 1 72 ? -4.741 -9.267 15.827 1.00 92.81 72 SER A O 1
ATOM 568 N N . PHE A 1 73 ? -5.507 -8.672 13.801 1.00 94.56 73 PHE A N 1
ATOM 569 C CA . PHE A 1 73 ? -6.278 -7.519 14.264 1.00 94.56 73 PHE A CA 1
ATOM 570 C C . PHE A 1 73 ? -7.217 -7.884 15.422 1.00 94.56 73 PHE A C 1
ATOM 572 O O . PHE A 1 73 ? -7.917 -8.895 15.374 1.00 94.56 73 PHE A O 1
ATOM 579 N N . SER A 1 74 ? -7.265 -7.058 16.471 1.00 94.19 74 SER A N 1
ATOM 580 C CA . SER A 1 74 ? -8.274 -7.174 17.528 1.00 94.19 74 SER A CA 1
ATOM 581 C C . SER A 1 74 ? -8.644 -5.807 18.084 1.00 94.19 74 SER A C 1
ATOM 583 O O . SER A 1 74 ? -7.796 -5.092 18.625 1.00 94.19 74 SER A O 1
ATOM 585 N N . ALA A 1 75 ? -9.937 -5.493 18.041 1.00 92.50 75 ALA A N 1
ATOM 586 C CA . ALA A 1 75 ? -10.491 -4.260 18.583 1.00 92.50 75 ALA A CA 1
ATOM 587 C C . ALA A 1 75 ? -10.296 -4.171 20.108 1.00 92.50 75 ALA A C 1
ATOM 589 O O . ALA A 1 75 ? -10.097 -3.090 20.657 1.00 92.50 75 ALA A O 1
ATOM 590 N N . ARG A 1 76 ? -10.265 -5.314 20.809 1.00 91.69 76 ARG A N 1
ATOM 591 C CA . ARG A 1 76 ? -9.997 -5.371 22.259 1.00 91.69 76 ARG A CA 1
ATOM 592 C C . ARG A 1 76 ? -8.565 -4.986 22.619 1.00 91.69 76 ARG A C 1
ATOM 594 O O . ARG A 1 76 ? -8.345 -4.431 23.697 1.00 91.69 76 ARG A O 1
ATOM 601 N N . ARG A 1 77 ? -7.598 -5.260 21.742 1.00 91.38 77 ARG A N 1
ATOM 602 C CA . ARG A 1 77 ? -6.180 -4.932 21.968 1.00 91.38 77 ARG A CA 1
ATOM 603 C C . ARG A 1 77 ? -5.803 -3.523 21.498 1.00 91.38 77 ARG A C 1
ATOM 605 O O . ARG A 1 77 ? -4.691 -3.086 21.776 1.00 91.38 77 ARG A O 1
ATOM 612 N N . ALA A 1 78 ? -6.708 -2.811 20.824 1.00 90.4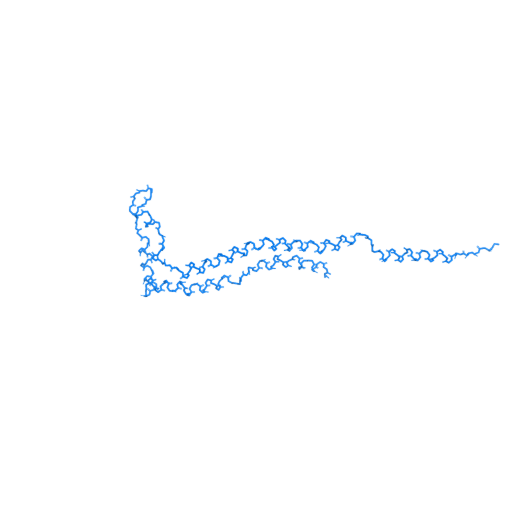4 78 ALA A N 1
ATOM 613 C CA . ALA A 1 78 ? -6.461 -1.453 20.353 1.00 90.44 78 ALA A CA 1
ATOM 614 C C . ALA A 1 78 ? -6.246 -0.490 21.532 1.00 90.44 78 ALA A C 1
ATOM 616 O O . ALA A 1 78 ? -7.068 -0.422 22.444 1.00 90.44 78 ALA A O 1
ATOM 617 N N . ARG A 1 79 ? -5.141 0.257 21.531 1.00 90.38 79 ARG A N 1
ATOM 618 C CA . ARG A 1 79 ? -4.894 1.282 22.555 1.00 90.38 79 ARG A CA 1
ATOM 619 C C . ARG A 1 79 ? -5.701 2.536 22.241 1.00 90.38 79 ARG A C 1
ATOM 621 O O . ARG A 1 79 ? -5.816 2.924 21.082 1.00 90.38 79 ARG A O 1
ATOM 628 N N . CYS A 1 80 ? -6.258 3.146 23.279 1.00 89.94 80 CYS A N 1
ATOM 629 C CA . CYS A 1 80 ? -7.058 4.360 23.190 1.00 89.94 80 CYS A CA 1
ATOM 630 C C . CYS A 1 80 ? -6.443 5.377 24.146 1.00 89.94 80 CYS A C 1
ATOM 632 O O . CYS A 1 80 ? -6.140 5.021 25.286 1.00 89.94 80 CYS A O 1
ATOM 634 N N . PHE A 1 81 ? -6.321 6.635 23.719 1.00 89.69 81 PHE A N 1
ATOM 635 C CA . PHE A 1 81 ? -5.780 7.700 24.568 1.00 89.69 81 PHE A CA 1
ATOM 636 C C . PHE A 1 81 ? -6.523 7.800 25.906 1.00 89.69 81 PHE A C 1
ATOM 638 O O . PHE A 1 81 ? -5.895 7.916 26.956 1.00 89.69 81 PHE A O 1
ATOM 645 N N . CYS A 1 82 ? -7.855 7.663 25.881 1.00 91.25 82 CYS A N 1
ATOM 646 C CA . CYS A 1 82 ? -8.669 7.684 27.090 1.00 91.25 82 CYS A CA 1
ATOM 647 C C . CYS A 1 82 ? -8.235 6.624 28.116 1.00 91.25 82 CYS A C 1
ATOM 649 O O . CYS A 1 82 ? -8.214 6.907 29.306 1.00 91.25 82 CYS A O 1
ATOM 651 N N . CYS A 1 83 ? -7.833 5.429 27.678 1.00 89.88 83 CYS A N 1
ATOM 652 C CA . CYS A 1 83 ? -7.399 4.356 28.573 1.00 89.88 83 CYS A CA 1
ATOM 653 C C . CYS A 1 83 ? -5.952 4.550 29.047 1.00 89.88 83 CYS A C 1
ATOM 655 O O . CYS A 1 83 ? -5.660 4.314 30.220 1.00 89.88 83 CYS A O 1
ATOM 657 N N . ASP A 1 84 ? -5.063 5.012 28.164 1.00 92.44 84 ASP A N 1
ATOM 658 C CA . ASP A 1 84 ? -3.652 5.251 28.493 1.00 92.44 84 ASP A CA 1
ATOM 659 C C . ASP A 1 84 ? -3.499 6.386 29.525 1.00 92.44 84 ASP A C 1
ATOM 661 O O . ASP A 1 84 ? -2.676 6.296 30.438 1.00 92.44 84 ASP A O 1
ATOM 665 N N . SER A 1 85 ? -4.367 7.400 29.458 1.00 91.31 85 SER A N 1
ATOM 666 C CA . SER A 1 85 ? -4.431 8.513 30.418 1.00 91.31 85 SER A CA 1
ATOM 667 C C . SER A 1 85 ? -5.319 8.224 31.640 1.00 91.31 85 SER A C 1
ATOM 669 O O . SER A 1 85 ? -5.675 9.142 32.375 1.00 91.31 85 SER A O 1
ATOM 671 N N . LYS A 1 86 ? -5.707 6.958 31.875 1.00 93.00 86 LYS A N 1
ATOM 672 C CA . LYS A 1 86 ? -6.592 6.524 32.981 1.00 93.00 86 LYS A CA 1
ATOM 673 C C . LYS A 1 86 ? -7.906 7.309 33.073 1.00 93.00 86 LYS A C 1
ATOM 675 O O . LYS A 1 86 ? -8.402 7.565 34.167 1.00 93.00 86 LYS A O 1
ATOM 680 N N . HIS A 1 87 ? -8.464 7.675 31.926 1.00 92.69 87 HIS A N 1
ATOM 681 C CA . HIS A 1 87 ? -9.675 8.479 31.803 1.00 92.69 87 HIS A CA 1
ATOM 682 C C . HIS A 1 87 ? -9.563 9.869 32.440 1.00 92.69 87 HIS A C 1
ATOM 684 O O . HIS A 1 87 ? -10.558 10.410 32.911 1.00 92.69 87 HIS A O 1
ATOM 690 N N . VAL A 1 88 ? -8.370 10.473 32.410 1.00 94.44 88 VAL A N 1
ATOM 691 C CA . VAL A 1 88 ? -8.124 11.845 32.873 1.00 94.44 88 VAL A CA 1
ATOM 692 C C . VAL A 1 88 ? -7.485 12.669 31.754 1.00 94.44 88 VAL A C 1
ATOM 694 O O . VAL A 1 88 ? -6.509 12.245 31.136 1.00 94.44 88 VAL A O 1
ATOM 697 N N . HIS A 1 89 ? -8.028 13.854 31.479 1.00 91.25 89 HIS A N 1
ATOM 698 C CA . HIS A 1 89 ? -7.468 14.786 30.505 1.00 91.25 89 HIS A CA 1
ATOM 699 C C . HIS A 1 89 ? -6.152 15.387 31.028 1.00 91.25 89 HIS A C 1
ATOM 701 O O . HIS A 1 89 ? -6.106 15.921 32.136 1.00 91.25 89 HIS A O 1
ATOM 707 N N . ALA A 1 90 ? -5.081 15.322 30.230 1.00 89.12 90 ALA A N 1
ATOM 708 C CA . ALA A 1 90 ? -3.720 15.635 30.681 1.00 89.12 90 ALA A CA 1
ATOM 709 C C . ALA A 1 90 ? -3.509 17.100 31.111 1.00 89.12 90 ALA A C 1
ATOM 711 O O . ALA A 1 90 ? -2.674 17.367 31.970 1.00 89.12 90 ALA A O 1
ATOM 712 N N . GLU A 1 91 ? -4.25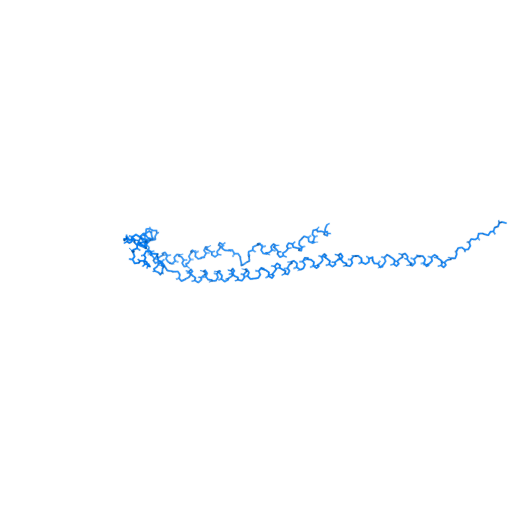9 18.041 30.532 1.00 91.19 91 GLU A N 1
ATOM 713 C CA . GLU A 1 91 ? -4.083 19.480 30.788 1.00 91.19 91 GLU A CA 1
ATOM 714 C C . GLU A 1 91 ? -5.082 20.042 31.804 1.00 91.19 91 GLU A C 1
ATOM 716 O O . GLU A 1 91 ? -4.753 20.947 32.564 1.00 91.19 91 GLU A O 1
ATOM 721 N N . THR A 1 92 ? -6.305 19.509 31.826 1.00 92.06 92 THR A N 1
ATOM 722 C CA . THR A 1 92 ? -7.409 20.050 32.640 1.00 92.06 92 THR A CA 1
ATOM 723 C C . THR A 1 92 ? -7.659 19.230 33.901 1.00 92.06 92 THR A C 1
ATOM 725 O O . THR A 1 92 ? -8.279 19.723 34.837 1.00 92.06 92 THR A O 1
ATOM 728 N N . GLY A 1 93 ? -7.180 17.982 33.950 1.00 92.00 93 GLY A N 1
ATOM 729 C CA . GLY A 1 93 ? -7.433 17.060 35.058 1.00 92.00 93 GLY A CA 1
ATOM 730 C C . GLY A 1 93 ? -8.868 16.526 35.114 1.00 92.00 93 GLY A C 1
ATOM 731 O O . GLY A 1 93 ? -9.219 15.827 36.063 1.00 92.00 93 GLY A O 1
ATOM 732 N N . GLU A 1 94 ? -9.703 16.836 34.121 1.00 93.06 94 GLU A N 1
ATOM 733 C CA . GLU A 1 94 ? -11.098 16.400 34.079 1.00 93.06 94 GLU A CA 1
ATOM 734 C C . GLU A 1 94 ? -11.226 14.927 33.675 1.00 93.06 94 GLU A C 1
ATOM 736 O O . GLU A 1 94 ? -10.424 14.402 32.897 1.00 93.06 94 GLU A O 1
ATOM 741 N N . ALA A 1 95 ? -12.257 14.256 34.195 1.00 92.88 95 ALA A N 1
ATOM 742 C CA . ALA A 1 95 ? -12.571 12.886 33.815 1.00 92.88 95 ALA A CA 1
ATOM 743 C C . ALA A 1 95 ? -13.119 12.843 32.380 1.00 92.88 95 ALA A C 1
ATOM 745 O O . ALA A 1 95 ? -14.083 13.539 32.062 1.00 92.88 95 ALA A O 1
ATOM 746 N N . ILE A 1 96 ? -12.529 12.002 31.527 1.00 92.62 96 ILE A N 1
ATOM 747 C CA . ILE A 1 96 ? -12.945 11.839 30.127 1.00 92.62 96 ILE A CA 1
ATOM 748 C C . ILE A 1 96 ? -13.690 10.516 29.916 1.00 92.62 96 ILE A C 1
ATOM 750 O O . ILE A 1 96 ? -13.278 9.481 30.453 1.00 92.62 96 ILE A O 1
ATOM 754 N N . PRO A 1 97 ? -14.774 10.512 29.117 1.00 90.50 97 PRO A N 1
ATOM 755 C CA . PRO A 1 97 ? -15.492 9.288 28.792 1.00 90.50 97 PRO A CA 1
ATOM 756 C C . PRO A 1 97 ? -14.603 8.310 28.011 1.00 90.50 97 PRO A C 1
ATOM 758 O O . PRO A 1 97 ? -13.616 8.678 27.375 1.00 90.50 97 PRO A O 1
ATOM 761 N N . CYS A 1 98 ? -14.936 7.025 28.093 1.00 91.38 98 CYS A N 1
ATOM 762 C CA . CYS A 1 98 ? -14.194 5.976 27.413 1.00 91.38 98 CYS A CA 1
ATOM 763 C C . CYS A 1 98 ? -14.640 5.854 25.950 1.00 91.38 98 CYS A C 1
ATOM 765 O O . CYS A 1 98 ? -15.698 5.292 25.666 1.00 91.38 98 CYS A O 1
ATOM 767 N N . ASP A 1 99 ? -13.802 6.293 25.009 1.00 90.62 99 ASP A N 1
ATOM 768 C CA . ASP A 1 99 ? -14.095 6.182 23.570 1.00 90.62 99 ASP A CA 1
ATOM 769 C C . ASP A 1 99 ? -14.325 4.728 23.128 1.00 90.62 99 ASP A C 1
ATOM 771 O O . ASP A 1 99 ? -15.106 4.446 22.217 1.00 90.62 99 ASP A O 1
ATOM 775 N N . ARG A 1 100 ? -13.688 3.769 23.810 1.00 91.25 100 ARG A N 1
ATOM 776 C CA . ARG A 1 100 ? -13.843 2.338 23.529 1.00 91.25 100 ARG A CA 1
ATOM 777 C C . ARG A 1 100 ? -15.285 1.863 23.707 1.00 91.25 100 ARG A C 1
ATOM 779 O O . ARG A 1 100 ? -15.742 1.032 22.925 1.00 91.25 100 ARG A O 1
ATOM 786 N N . GLU A 1 101 ? -16.000 2.364 24.709 1.00 90.69 101 GLU A N 1
ATOM 787 C CA . GLU A 1 101 ? -17.392 1.970 24.953 1.00 90.69 101 GLU A CA 1
ATOM 788 C C . GLU A 1 101 ? -18.304 2.457 23.829 1.00 90.69 101 GLU A C 1
ATOM 790 O O . GLU A 1 101 ? -19.115 1.684 23.316 1.00 90.69 101 GLU A O 1
ATOM 795 N N . ALA A 1 102 ? -18.105 3.700 23.384 1.00 91.19 102 ALA A N 1
ATOM 796 C CA . ALA A 1 102 ? -18.843 4.282 22.268 1.00 91.19 102 ALA A CA 1
ATOM 797 C C . ALA A 1 102 ? -18.584 3.526 20.951 1.00 91.19 102 ALA A C 1
ATOM 799 O O . ALA A 1 102 ? -19.524 3.195 20.219 1.00 91.19 102 ALA A O 1
ATOM 800 N N . ILE A 1 103 ? -17.322 3.179 20.669 1.00 92.62 103 ILE A N 1
ATOM 801 C CA . ILE A 1 103 ? -16.962 2.390 19.482 1.00 92.62 103 ILE A CA 1
ATOM 802 C C . ILE A 1 103 ? -17.581 0.990 19.557 1.00 92.62 103 ILE A C 1
ATOM 804 O O . ILE A 1 103 ? -18.179 0.529 18.587 1.00 92.62 103 ILE A O 1
ATOM 808 N N . PHE A 1 104 ? -17.499 0.307 20.702 1.00 94.69 104 PHE A N 1
ATOM 809 C CA . PHE A 1 104 ? -18.053 -1.045 20.837 1.00 94.69 104 PHE A CA 1
ATOM 810 C C . PHE A 1 104 ? -19.582 -1.059 20.764 1.00 94.69 104 PHE A C 1
ATOM 812 O O . PHE A 1 104 ? -20.150 -1.999 20.208 1.00 94.69 104 PHE A O 1
ATOM 819 N N . ALA A 1 105 ? -20.253 -0.025 21.276 1.00 93.12 105 ALA A N 1
ATOM 820 C CA . ALA A 1 105 ? -21.692 0.147 21.102 1.00 93.12 105 ALA A CA 1
ATOM 821 C C . ALA A 1 105 ? -22.062 0.311 19.619 1.00 93.12 105 ALA A C 1
ATOM 823 O O . ALA A 1 105 ? -22.988 -0.343 19.144 1.00 93.12 105 ALA A O 1
ATOM 824 N N . SER A 1 106 ? -21.289 1.105 18.875 1.00 95.06 106 SER A N 1
ATOM 825 C CA . SER A 1 106 ? -21.481 1.287 17.430 1.00 95.06 106 SER A CA 1
ATOM 826 C C . SER A 1 106 ? -21.270 -0.020 16.661 1.00 95.06 106 SER A C 1
ATOM 828 O O . SER A 1 106 ? -22.101 -0.393 15.839 1.00 95.06 106 SER A O 1
ATOM 830 N N . ILE A 1 107 ? -20.226 -0.784 16.998 1.00 95.69 107 ILE A N 1
ATOM 831 C CA . ILE A 1 107 ? -19.962 -2.093 16.383 1.00 95.69 107 ILE A CA 1
ATOM 832 C C . ILE A 1 107 ? -21.113 -3.069 16.637 1.00 95.69 107 ILE A C 1
ATOM 834 O O . ILE A 1 107 ? -21.538 -3.749 15.712 1.00 95.69 107 ILE A O 1
ATOM 838 N N . ARG A 1 108 ? -21.664 -3.116 17.855 1.00 95.19 108 ARG A N 1
ATOM 839 C CA . ARG A 1 108 ? -22.838 -3.954 18.168 1.00 95.19 108 ARG A CA 1
ATOM 840 C C . ARG A 1 108 ? -2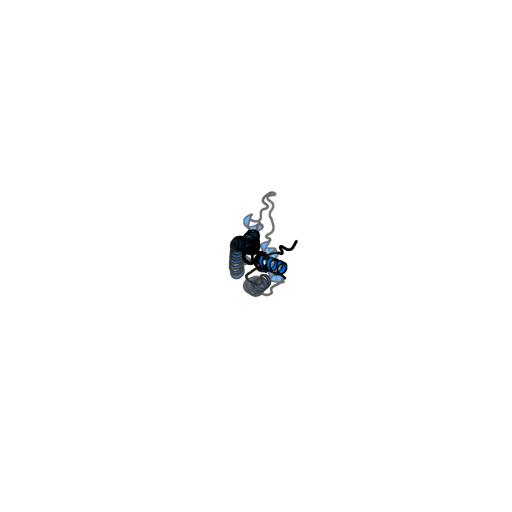4.103 -3.531 17.419 1.00 95.19 108 ARG A C 1
ATOM 842 O O . ARG A 1 108 ? -24.994 -4.350 17.243 1.00 95.19 108 ARG A O 1
ATOM 849 N N . CYS A 1 109 ? -24.196 -2.268 17.012 1.00 95.69 109 CYS A N 1
ATOM 850 C CA . CYS A 1 109 ? -25.291 -1.784 16.177 1.00 95.69 109 CYS A CA 1
ATOM 851 C C . CYS A 1 109 ? -25.134 -2.253 14.721 1.00 95.69 109 CYS A C 1
ATOM 853 O O . CYS A 1 109 ? -26.118 -2.588 14.070 1.00 95.69 109 CYS A O 1
ATOM 855 N N . TRP A 1 110 ? -23.897 -2.299 14.215 1.00 95.50 110 TRP A N 1
ATOM 856 C CA . TRP A 1 110 ? -23.607 -2.691 12.832 1.00 95.50 110 TRP A CA 1
ATOM 857 C C . TRP A 1 110 ? -23.503 -4.205 12.622 1.00 95.50 110 TRP A C 1
ATOM 859 O O . TRP A 1 110 ? -23.846 -4.688 11.548 1.00 95.50 110 TRP A O 1
ATOM 869 N N . TYR A 1 111 ? -23.048 -4.946 13.633 1.00 95.00 111 TYR A N 1
ATOM 870 C CA . TYR A 1 111 ? -22.815 -6.389 13.575 1.00 95.00 111 TYR A CA 1
ATOM 871 C C . TYR A 1 111 ? -23.665 -7.092 14.629 1.00 95.00 111 TYR A C 1
ATOM 873 O O . TYR A 1 111 ? -23.508 -6.848 15.828 1.00 95.00 111 TYR A O 1
ATOM 881 N N . ALA A 1 112 ? -24.546 -7.994 14.191 1.00 92.62 112 ALA A N 1
ATOM 882 C CA . ALA A 1 112 ? -25.447 -8.729 15.079 1.00 92.62 112 ALA A CA 1
ATOM 883 C C . ALA A 1 112 ? -24.680 -9.657 16.042 1.00 92.62 112 ALA A C 1
ATOM 885 O O . ALA A 1 112 ? -25.046 -9.786 17.210 1.00 92.62 112 ALA A O 1
ATOM 886 N N . GLY A 1 113 ? -23.575 -10.246 15.582 1.00 92.06 113 GLY A N 1
ATOM 887 C CA . GLY A 1 113 ? -22.599 -10.989 16.381 1.00 92.06 113 GLY A CA 1
ATOM 888 C C . GLY A 1 113 ? -21.604 -10.097 17.133 1.00 92.06 113 GLY A C 1
ATOM 889 O O . GLY A 1 113 ? -20.659 -10.592 17.751 1.00 92.06 113 GLY A O 1
ATOM 890 N N . GLY A 1 114 ? -21.800 -8.777 17.104 1.00 94.31 114 GLY A N 1
ATOM 891 C CA . GLY A 1 114 ? -21.018 -7.800 17.845 1.00 94.31 114 GLY A CA 1
ATOM 892 C C . GLY A 1 114 ? -19.543 -7.778 17.454 1.00 94.31 114 GLY A C 1
ATOM 893 O O . GLY A 1 114 ? -19.175 -7.745 16.282 1.00 94.31 114 GLY A O 1
ATOM 894 N N . LEU A 1 115 ? -18.677 -7.739 18.469 1.00 94.44 115 LEU A N 1
ATOM 895 C CA . LEU A 1 115 ? -17.248 -7.498 18.277 1.00 94.44 115 LEU A CA 1
ATOM 896 C C . LEU A 1 115 ? -16.522 -8.674 17.608 1.00 94.44 115 LEU A C 1
ATOM 898 O O . LEU A 1 115 ? -15.548 -8.453 16.896 1.00 94.44 115 LEU A O 1
ATOM 902 N N . ASP A 1 116 ? -16.983 -9.905 17.832 1.00 94.75 116 ASP A N 1
ATOM 903 C CA . ASP A 1 116 ? -16.339 -11.101 17.281 1.00 94.75 116 ASP A CA 1
ATOM 904 C C . ASP A 1 116 ? -16.610 -11.231 15.780 1.00 94.75 116 ASP A C 1
ATOM 906 O O . ASP A 1 116 ? -15.681 -11.467 15.009 1.00 94.75 116 ASP A O 1
ATOM 910 N N . GLU A 1 117 ? -17.853 -10.989 15.352 1.00 95.12 117 GLU A N 1
ATOM 911 C CA . GLU A 1 117 ? -18.213 -10.944 13.930 1.00 95.12 117 GLU A CA 1
ATOM 912 C C . GLU A 1 117 ? -17.464 -9.822 13.200 1.00 95.12 117 GLU A C 1
ATOM 914 O O . GLU A 1 117 ? -16.909 -10.048 12.125 1.00 95.12 117 GLU A O 1
ATOM 919 N N . PHE A 1 118 ? -17.357 -8.642 13.818 1.00 94.94 118 PHE A N 1
ATOM 920 C CA . PHE A 1 118 ? -16.551 -7.547 13.285 1.00 94.94 118 PHE A CA 1
ATOM 921 C C . PHE A 1 118 ? -15.076 -7.936 13.115 1.00 94.94 118 PHE A C 1
ATOM 923 O O . PHE A 1 118 ? -14.506 -7.733 12.045 1.00 94.94 118 PHE A O 1
ATOM 930 N N . GLU A 1 119 ? -14.443 -8.524 14.137 1.00 95.31 119 GLU A N 1
ATOM 931 C CA . GLU A 1 119 ? -13.041 -8.955 14.041 1.00 95.31 119 GLU A CA 1
ATOM 932 C C . GLU A 1 119 ? -12.840 -10.009 12.939 1.00 95.31 119 GLU A C 1
ATOM 934 O O . GLU A 1 119 ? -11.844 -9.943 12.217 1.00 95.31 119 GLU A O 1
ATOM 939 N N . VAL A 1 120 ? -13.780 -10.945 12.765 1.00 94.94 120 VAL A N 1
ATOM 940 C CA . VAL A 1 120 ? -13.752 -11.928 11.666 1.00 94.94 120 VAL A CA 1
ATOM 941 C C . VAL A 1 120 ? -13.902 -11.242 10.306 1.00 94.94 120 VAL A C 1
ATOM 943 O O . VAL A 1 120 ? -13.139 -11.545 9.389 1.00 94.94 120 VAL A O 1
ATOM 946 N N . SER A 1 121 ? -14.819 -10.280 10.182 1.00 94.88 121 SER A N 1
ATOM 947 C CA . SER A 1 121 ? -15.015 -9.502 8.953 1.00 94.88 121 SER A CA 1
ATOM 948 C C . SER A 1 121 ? -13.761 -8.713 8.562 1.00 94.88 121 SER A C 1
ATOM 950 O O . SER A 1 121 ? -13.436 -8.625 7.379 1.00 94.88 121 SER A O 1
ATOM 952 N N . ILE A 1 122 ? -13.032 -8.166 9.541 1.00 94.81 122 ILE A N 1
ATOM 953 C CA . ILE A 1 122 ? -11.780 -7.442 9.289 1.00 94.81 122 ILE A CA 1
ATOM 954 C C . ILE A 1 122 ? -10.649 -8.393 8.878 1.00 94.81 122 ILE A C 1
ATOM 956 O O . ILE A 1 122 ? -9.940 -8.119 7.911 1.00 94.81 122 ILE A O 1
ATOM 960 N N . ARG A 1 123 ? -10.486 -9.519 9.587 1.00 94.06 123 ARG A N 1
ATOM 961 C CA . ARG A 1 123 ? -9.429 -10.509 9.302 1.00 94.06 123 ARG A CA 1
ATOM 962 C C . ARG A 1 123 ? -9.629 -11.230 7.964 1.00 94.06 123 ARG A C 1
ATOM 964 O O . ARG A 1 123 ? -8.647 -11.693 7.393 1.00 94.06 123 ARG A O 1
ATOM 971 N N . GLY A 1 124 ? -10.878 -11.355 7.512 1.00 92.44 124 GLY A N 1
ATOM 972 C CA . GLY A 1 124 ? -11.258 -11.982 6.246 1.00 92.44 124 GLY A CA 1
ATOM 973 C C . GLY A 1 124 ? -11.586 -10.958 5.161 1.00 92.44 124 GLY A C 1
ATOM 974 O O . GLY A 1 124 ? -10.704 -10.502 4.444 1.00 92.44 124 GLY A O 1
ATOM 975 N N . GLY A 1 125 ? -12.863 -10.583 5.045 1.00 91.88 125 GLY A N 1
ATOM 976 C CA . GLY A 1 125 ? -13.371 -9.816 3.900 1.00 91.88 125 GLY A CA 1
ATOM 977 C C . GLY A 1 125 ? -12.664 -8.479 3.661 1.00 91.88 125 GLY A C 1
ATOM 978 O O . GLY A 1 125 ? -12.277 -8.182 2.534 1.00 91.88 125 GLY A O 1
ATOM 979 N N . PHE A 1 126 ? -12.422 -7.694 4.714 1.00 93.06 126 PHE A N 1
ATOM 980 C CA . PHE A 1 126 ? -11.723 -6.412 4.562 1.00 93.06 126 PHE A CA 1
ATOM 981 C C . PHE A 1 126 ? -10.275 -6.593 4.097 1.00 93.06 126 PHE A C 1
ATOM 983 O O . PHE A 1 126 ? -9.799 -5.837 3.254 1.00 93.06 126 PHE A O 1
ATOM 990 N N . LYS A 1 127 ? -9.578 -7.604 4.625 1.00 91.62 127 LYS A N 1
ATOM 991 C CA . LYS A 1 127 ? -8.222 -7.946 4.199 1.00 91.62 127 LYS A CA 1
ATOM 992 C C . LYS A 1 127 ? -8.187 -8.285 2.707 1.00 91.62 127 LYS A C 1
ATOM 994 O O . LYS A 1 127 ? -7.370 -7.717 1.984 1.00 91.62 127 LYS A O 1
ATOM 999 N N . ASP A 1 128 ? -9.101 -9.134 2.247 1.00 91.31 128 ASP A N 1
ATOM 1000 C CA . ASP A 1 128 ? -9.184 -9.523 0.837 1.00 91.31 128 ASP A CA 1
ATOM 1001 C C . ASP A 1 128 ? -9.447 -8.313 -0.073 1.00 91.31 128 ASP A C 1
ATOM 1003 O O . ASP A 1 128 ? -8.893 -8.206 -1.169 1.00 91.31 128 ASP A O 1
ATOM 1007 N N . ASP A 1 129 ? -10.278 -7.372 0.374 1.00 93.00 129 ASP A N 1
ATOM 1008 C CA . ASP A 1 129 ? -10.576 -6.158 -0.384 1.00 93.00 129 ASP A CA 1
ATOM 1009 C C . ASP A 1 129 ? -9.387 -5.191 -0.423 1.00 93.00 129 ASP A C 1
ATOM 1011 O O . ASP A 1 129 ? -9.076 -4.642 -1.483 1.00 93.00 129 ASP A O 1
ATOM 1015 N N . VAL A 1 130 ? -8.654 -5.046 0.684 1.00 91.06 130 VAL A N 1
ATOM 1016 C CA . VAL A 1 130 ? -7.400 -4.280 0.729 1.00 91.06 130 VAL A CA 1
ATOM 1017 C C . VAL A 1 130 ? -6.353 -4.892 -0.203 1.00 91.06 130 VAL A C 1
ATOM 1019 O O . VAL A 1 130 ? -5.693 -4.166 -0.949 1.00 91.06 130 VAL A O 1
ATOM 1022 N N . GLU A 1 131 ? -6.217 -6.218 -0.227 1.00 88.50 131 GLU A N 1
ATOM 1023 C CA . GLU A 1 131 ? -5.278 -6.902 -1.119 1.00 88.50 131 GLU A CA 1
ATOM 1024 C C . GLU A 1 131 ? -5.600 -6.684 -2.601 1.00 88.50 131 GLU A C 1
ATOM 1026 O O . GLU A 1 131 ? -4.674 -6.490 -3.399 1.00 88.50 131 GLU A O 1
ATOM 1031 N N . LYS A 1 132 ? -6.892 -6.659 -2.960 1.00 88.88 132 LYS A N 1
ATOM 1032 C CA . LYS A 1 132 ? -7.357 -6.321 -4.315 1.00 88.88 132 LYS A CA 1
ATOM 1033 C C . LYS A 1 132 ? -7.088 -4.856 -4.658 1.00 88.88 132 LYS A C 1
ATOM 1035 O O . LYS A 1 132 ? -6.645 -4.577 -5.770 1.00 88.88 132 LYS A O 1
ATOM 1040 N N . MET A 1 133 ? -7.316 -3.929 -3.722 1.00 88.12 133 MET A N 1
ATOM 1041 C CA . MET A 1 133 ? -7.067 -2.493 -3.928 1.00 88.12 133 MET A CA 1
ATOM 1042 C C . MET A 1 133 ? -5.582 -2.168 -4.101 1.00 88.12 133 MET A C 1
ATOM 1044 O O . MET A 1 133 ? -5.234 -1.310 -4.910 1.00 88.12 133 MET A O 1
ATOM 1048 N N . LEU A 1 134 ? -4.700 -2.858 -3.373 1.00 85.31 134 LEU A N 1
ATOM 1049 C CA . LEU A 1 134 ? -3.252 -2.672 -3.494 1.00 85.31 134 LEU A CA 1
ATOM 1050 C C . LEU A 1 134 ? -2.711 -3.097 -4.866 1.00 85.31 134 LEU A C 1
ATOM 1052 O O . LEU A 1 134 ? -1.621 -2.670 -5.240 1.00 85.31 134 LEU A O 1
ATOM 1056 N N . GLY A 1 135 ? -3.461 -3.906 -5.619 1.00 81.75 135 GLY A N 1
ATOM 1057 C CA . GLY A 1 135 ? -3.126 -4.257 -6.992 1.00 81.75 135 GLY A CA 1
ATOM 1058 C C . GLY A 1 135 ? -1.844 -5.099 -7.120 1.00 81.75 135 GLY A C 1
ATOM 1059 O O . GLY A 1 135 ? -1.434 -5.766 -6.158 1.00 81.75 135 GLY A O 1
ATOM 1060 N N . PRO A 1 136 ? -1.233 -5.126 -8.321 1.00 77.81 136 PRO A N 1
ATOM 1061 C CA . PRO A 1 136 ? -0.058 -5.948 -8.611 1.00 77.81 136 PRO A CA 1
ATOM 1062 C C . PRO A 1 136 ? 1.172 -5.560 -7.774 1.00 77.81 136 PRO A C 1
ATOM 1064 O O . PRO A 1 136 ? 1.292 -4.434 -7.304 1.00 77.81 136 PRO A O 1
ATOM 1067 N N . LEU A 1 137 ? 2.122 -6.498 -7.625 1.00 74.44 137 LEU A N 1
ATOM 1068 C CA . LEU A 1 137 ? 3.326 -6.332 -6.787 1.00 74.44 137 LEU A CA 1
ATOM 1069 C C . LEU A 1 137 ? 4.187 -5.107 -7.140 1.00 74.44 137 LEU A C 1
ATOM 1071 O O . LEU A 1 137 ? 4.906 -4.609 -6.276 1.00 74.44 137 LEU A O 1
ATOM 1075 N N . LEU A 1 138 ? 4.157 -4.661 -8.398 1.00 75.75 138 LEU A N 1
ATOM 1076 C CA . LEU A 1 138 ? 4.941 -3.530 -8.881 1.00 75.75 138 LEU A CA 1
ATOM 1077 C C . LEU A 1 138 ? 4.024 -2.368 -9.280 1.00 75.75 138 LEU A C 1
ATOM 1079 O O . LEU A 1 138 ? 3.183 -2.541 -10.168 1.00 75.75 138 LEU A O 1
ATOM 1083 N N . PRO A 1 139 ? 4.218 -1.170 -8.699 1.00 79.94 139 PRO A N 1
ATOM 1084 C CA . PRO A 1 139 ? 3.538 0.029 -9.164 1.00 79.94 139 PRO A CA 1
ATOM 1085 C C . PRO A 1 139 ? 3.860 0.299 -10.637 1.00 79.94 139 PRO A C 1
ATOM 1087 O O . PRO A 1 139 ? 5.024 0.284 -11.044 1.00 79.94 139 PRO A O 1
ATOM 1090 N N . TYR A 1 140 ? 2.828 0.591 -11.432 1.00 82.12 140 TYR A N 1
ATOM 1091 C CA . TYR A 1 140 ? 2.948 0.849 -12.873 1.00 82.12 140 TYR A CA 1
ATOM 1092 C C . TYR A 1 140 ? 3.946 1.971 -13.203 1.00 82.12 140 TYR A C 1
ATOM 1094 O O . TYR A 1 140 ? 4.644 1.909 -14.213 1.00 82.12 140 TYR A O 1
ATOM 1102 N N . SER A 1 141 ? 4.078 2.960 -12.316 1.00 82.19 141 SER A N 1
ATOM 1103 C CA . SER A 1 141 ? 5.056 4.042 -12.449 1.00 82.19 141 SER A CA 1
ATOM 1104 C C . SER A 1 141 ? 6.486 3.527 -12.637 1.00 82.19 141 SER A C 1
ATOM 1106 O O . SER A 1 141 ? 7.204 4.052 -13.482 1.00 82.19 141 SER A O 1
ATOM 1108 N N . TYR A 1 142 ? 6.895 2.467 -11.933 1.00 83.50 142 TYR A N 1
ATOM 1109 C CA . TYR A 1 142 ? 8.240 1.899 -12.076 1.00 83.50 142 TYR A CA 1
ATOM 1110 C C . TYR A 1 142 ? 8.461 1.236 -13.433 1.00 83.50 142 TYR A C 1
ATOM 1112 O O . TYR A 1 142 ? 9.532 1.397 -14.014 1.00 83.50 142 TYR A O 1
ATOM 1120 N N . ALA A 1 143 ? 7.452 0.541 -13.967 1.00 84.94 143 ALA A N 1
ATOM 1121 C CA . ALA A 1 143 ? 7.532 -0.035 -15.308 1.00 84.94 143 ALA A CA 1
ATOM 1122 C C . ALA A 1 143 ? 7.742 1.063 -16.366 1.00 84.94 143 ALA A C 1
ATOM 1124 O O . ALA A 1 143 ? 8.579 0.913 -17.256 1.00 84.94 143 ALA A O 1
ATOM 1125 N N . VAL A 1 144 ? 7.049 2.198 -16.212 1.00 86.75 144 VAL A N 1
ATOM 1126 C CA . VAL A 1 144 ? 7.226 3.371 -17.077 1.00 86.75 144 VAL A CA 1
ATOM 1127 C C . VAL A 1 144 ? 8.623 3.968 -16.916 1.00 86.75 144 VAL A C 1
ATOM 1129 O O . VAL A 1 144 ? 9.302 4.158 -17.917 1.00 86.75 144 VAL A O 1
ATOM 1132 N N . PHE A 1 145 ? 9.100 4.214 -15.692 1.00 84.94 145 PHE A N 1
ATOM 1133 C CA . PHE A 1 145 ? 10.426 4.811 -15.477 1.00 84.94 145 PHE A CA 1
ATOM 1134 C C . PHE A 1 145 ? 11.576 3.956 -16.019 1.00 84.94 145 PHE A C 1
ATOM 1136 O O . PHE A 1 145 ? 12.544 4.502 -16.542 1.00 84.94 145 PHE A O 1
ATOM 1143 N N . ILE A 1 146 ? 11.472 2.629 -15.923 1.00 86.06 146 ILE A N 1
ATOM 1144 C CA . ILE A 1 146 ? 12.499 1.711 -16.433 1.00 86.06 146 ILE A CA 1
ATOM 1145 C C . ILE A 1 146 ? 12.472 1.650 -17.969 1.00 86.06 146 ILE A C 1
ATOM 1147 O O . ILE A 1 146 ? 13.534 1.614 -18.593 1.00 86.06 146 ILE A O 1
ATOM 1151 N N . GLY A 1 147 ? 11.278 1.646 -18.575 1.00 86.00 147 GLY A N 1
ATOM 1152 C CA . GLY A 1 147 ? 11.095 1.510 -20.024 1.00 86.00 147 GLY A CA 1
ATOM 1153 C C . GLY A 1 147 ? 11.206 2.814 -20.822 1.00 86.00 147 GLY A C 1
ATOM 1154 O O . GLY A 1 147 ? 11.560 2.774 -22.000 1.00 86.00 147 GLY A O 1
ATOM 1155 N N . LEU A 1 148 ? 10.940 3.968 -20.201 1.00 88.75 148 LEU A N 1
ATOM 1156 C CA . LEU A 1 148 ? 10.889 5.269 -20.874 1.00 88.75 148 LEU A CA 1
ATOM 1157 C C . LEU A 1 148 ? 12.191 5.639 -21.612 1.00 88.75 148 LEU A C 1
ATOM 1159 O O . LEU A 1 148 ? 12.083 6.073 -22.757 1.00 88.75 148 LEU A O 1
ATOM 1163 N N . PRO A 1 149 ? 13.404 5.439 -21.052 1.00 86.69 149 PRO A N 1
ATOM 1164 C CA . PRO A 1 149 ? 14.641 5.767 -21.764 1.00 86.69 149 PRO A CA 1
ATOM 1165 C C . PRO A 1 149 ? 14.806 4.988 -23.075 1.00 86.69 149 PRO A C 1
ATOM 1167 O O . PRO A 1 149 ? 15.218 5.556 -24.082 1.00 86.69 149 PRO A O 1
ATOM 1170 N N . TYR A 1 150 ? 14.435 3.704 -23.084 1.00 86.75 150 TYR A N 1
ATOM 1171 C CA . TYR A 1 150 ? 14.486 2.869 -24.287 1.00 86.75 150 TYR A CA 1
ATOM 1172 C C . TYR A 1 150 ? 13.415 3.258 -25.304 1.00 86.75 150 TYR A C 1
ATOM 1174 O O . TYR A 1 150 ? 13.684 3.271 -26.502 1.00 86.75 150 TYR A O 1
ATOM 1182 N N . PHE A 1 151 ? 12.212 3.593 -24.835 1.00 88.62 151 PHE A N 1
ATOM 1183 C CA . PHE A 1 151 ? 11.127 4.043 -25.703 1.00 88.62 151 PHE A CA 1
ATOM 1184 C C . PHE A 1 151 ? 11.472 5.358 -26.417 1.00 88.62 151 PHE A C 1
ATOM 1186 O O . PHE A 1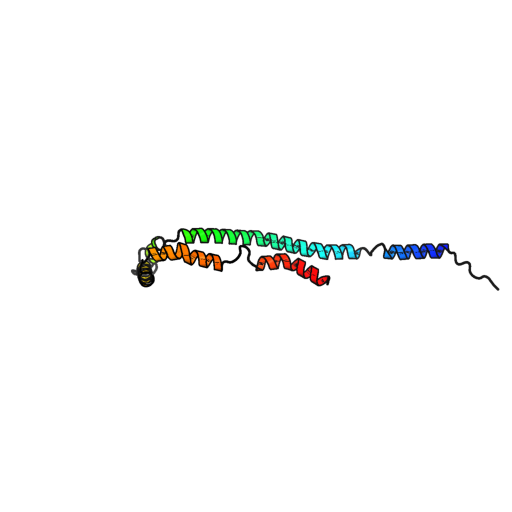 151 ? 11.248 5.474 -27.618 1.00 88.62 151 PHE A O 1
ATOM 1193 N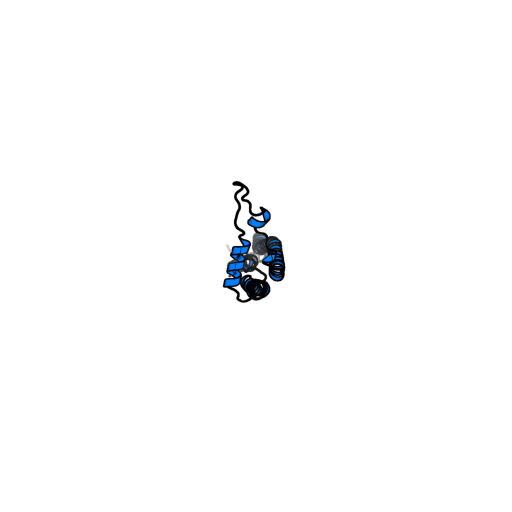 N . LEU A 1 152 ? 12.068 6.318 -25.702 1.00 86.88 152 LEU A N 1
ATOM 1194 C CA . LEU A 1 152 ? 12.528 7.581 -26.289 1.00 86.88 152 LEU A CA 1
ATOM 1195 C C . LEU A 1 152 ? 13.665 7.359 -27.294 1.00 86.88 152 LEU A C 1
ATOM 1197 O O . LEU A 1 152 ? 13.588 7.864 -28.407 1.00 86.88 152 LEU A O 1
ATOM 1201 N N . ALA A 1 153 ? 14.658 6.531 -26.949 1.00 84.31 153 ALA A N 1
ATOM 1202 C CA . ALA A 1 153 ? 15.750 6.197 -27.866 1.00 84.31 153 ALA A CA 1
ATOM 1203 C C . ALA A 1 153 ? 15.262 5.493 -29.147 1.00 84.31 153 ALA A C 1
ATOM 1205 O O . ALA A 1 153 ? 15.853 5.660 -30.211 1.00 84.31 153 ALA A O 1
ATOM 1206 N N . TRP A 1 154 ? 14.186 4.706 -29.057 1.00 87.94 154 TRP A N 1
ATOM 1207 C CA . TRP A 1 154 ? 13.560 4.079 -30.219 1.00 87.94 154 TRP A CA 1
ATOM 1208 C C . TRP A 1 154 ? 12.816 5.092 -31.100 1.00 87.94 154 TRP A C 1
ATOM 1210 O O . TRP A 1 154 ? 12.957 5.032 -32.319 1.00 87.94 154 TRP A O 1
ATOM 1220 N N . LEU A 1 155 ? 12.074 6.034 -30.501 1.00 88.38 155 LEU A N 1
ATOM 1221 C CA . LEU A 1 155 ? 11.379 7.101 -31.237 1.00 88.38 155 LEU A CA 1
ATOM 1222 C C . LEU A 1 155 ? 12.339 8.039 -31.977 1.00 88.38 155 LEU A C 1
ATOM 1224 O O . LEU A 1 155 ? 12.006 8.502 -33.060 1.00 88.38 155 LEU A O 1
ATOM 1228 N N . ASP A 1 156 ? 13.528 8.293 -31.429 1.00 84.62 156 ASP A N 1
ATOM 1229 C CA . ASP A 1 156 ? 14.547 9.111 -32.101 1.00 84.62 156 ASP A CA 1
ATOM 1230 C C . ASP A 1 156 ? 15.131 8.431 -33.359 1.00 84.62 156 ASP A C 1
ATOM 1232 O O . ASP A 1 156 ? 15.748 9.096 -34.193 1.00 84.62 156 ASP A O 1
ATOM 1236 N N . PHE A 1 157 ? 14.957 7.112 -33.509 1.00 77.75 157 PHE A N 1
ATOM 1237 C CA . PHE A 1 157 ? 15.472 6.336 -34.643 1.00 77.75 157 PHE A CA 1
ATOM 1238 C C . PHE A 1 157 ? 14.431 6.083 -35.749 1.00 77.75 157 PHE A C 1
ATOM 1240 O O . PHE A 1 157 ? 14.811 5.716 -36.864 1.00 77.75 157 PHE A O 1
ATOM 1247 N N . SER A 1 158 ? 13.137 6.242 -35.452 1.00 78.44 158 SER A N 1
ATOM 1248 C CA . SER A 1 158 ? 12.022 6.018 -36.389 1.00 78.44 158 SER A CA 1
ATOM 1249 C C . SER A 1 158 ? 11.669 7.262 -37.196 1.00 78.44 158 SER A C 1
ATOM 1251 O O . SER A 1 158 ? 11.497 7.126 -38.428 1.00 78.44 158 SER A O 1
#

Organism: NCBI:txid73915